Protein AF-A0A0Q5D9T6-F1 (afdb_monomer_lite)

Structure (mmCIF, N/CA/C/O backbone):
data_AF-A0A0Q5D9T6-F1
#
_entry.id   AF-A0A0Q5D9T6-F1
#
loop_
_atom_site.group_PDB
_atom_site.id
_atom_site.type_symbol
_atom_site.label_atom_id
_atom_site.label_alt_id
_atom_site.label_comp_id
_atom_site.label_asym_id
_atom_site.label_entity_id
_atom_site.label_seq_id
_atom_site.pdbx_PDB_ins_code
_atom_site.Cartn_x
_atom_site.Cartn_y
_atom_site.Cartn_z
_atom_site.occupancy
_atom_site.B_iso_or_equiv
_atom_site.auth_seq_id
_atom_site.auth_comp_id
_atom_site.auth_asym_id
_atom_site.auth_atom_id
_atom_site.pdbx_PDB_model_num
ATOM 1 N N . MET A 1 1 ? -7.430 -17.955 17.091 1.00 47.12 1 MET A N 1
ATOM 2 C CA . MET A 1 1 ? -7.744 -16.805 16.216 1.00 47.12 1 MET A CA 1
ATOM 3 C C . MET A 1 1 ? -6.802 -16.901 15.039 1.00 47.12 1 MET A C 1
ATOM 5 O O . MET A 1 1 ? -5.633 -17.150 15.294 1.00 47.12 1 MET A O 1
ATOM 9 N N . SER A 1 2 ? -7.291 -16.780 13.805 1.00 53.59 2 SER A N 1
ATOM 10 C CA . SER A 1 2 ? -6.383 -16.618 12.665 1.00 53.59 2 SER A CA 1
ATOM 11 C C . SER A 1 2 ? -5.650 -15.292 12.848 1.00 53.59 2 SER A C 1
ATOM 13 O O . SER A 1 2 ? -6.295 -14.284 13.158 1.00 53.59 2 SER A O 1
ATOM 15 N N . GLU A 1 3 ? -4.321 -15.309 12.780 1.00 65.19 3 GLU A N 1
ATOM 16 C CA . GLU A 1 3 ? -3.524 -14.082 12.763 1.00 65.19 3 GLU A CA 1
ATOM 17 C C . GLU A 1 3 ? -3.985 -13.256 11.558 1.00 65.19 3 GLU A C 1
ATOM 19 O O . GLU A 1 3 ? -4.459 -13.820 10.582 1.00 65.19 3 GLU A O 1
ATOM 24 N N . ARG A 1 4 ? -3.959 -11.924 11.625 1.00 83.75 4 ARG A N 1
ATOM 25 C CA . ARG A 1 4 ? -4.457 -11.051 10.547 1.00 83.75 4 ARG A CA 1
ATOM 26 C C . ARG A 1 4 ? -3.560 -11.184 9.313 1.00 83.75 4 ARG A C 1
ATOM 28 O O . ARG A 1 4 ? -2.675 -10.358 9.086 1.00 83.75 4 ARG A O 1
ATOM 35 N N . MET A 1 5 ? -3.761 -12.257 8.559 1.00 92.38 5 MET A N 1
ATOM 36 C CA . MET A 1 5 ? -2.884 -12.662 7.480 1.00 92.38 5 MET A CA 1
ATOM 37 C C . MET A 1 5 ? -3.349 -12.038 6.178 1.00 92.38 5 MET A C 1
ATOM 39 O O . MET A 1 5 ? -4.526 -12.087 5.813 1.00 92.38 5 MET A O 1
ATOM 43 N N . LEU A 1 6 ? -2.391 -11.452 5.479 1.00 92.12 6 LEU A N 1
ATOM 44 C CA . LEU A 1 6 ? -2.559 -10.891 4.154 1.00 92.12 6 LEU A CA 1
ATOM 45 C C . LEU A 1 6 ? -1.279 -11.191 3.384 1.00 92.12 6 LEU A C 1
ATOM 47 O O . LEU A 1 6 ? -0.194 -11.250 3.966 1.00 92.12 6 LEU A O 1
ATOM 51 N N . HIS A 1 7 ? -1.385 -11.379 2.081 1.00 91.94 7 HIS A N 1
ATOM 52 C CA . HIS A 1 7 ? -0.245 -11.571 1.208 1.00 91.94 7 HIS A CA 1
ATOM 53 C C . HIS A 1 7 ? -0.504 -10.910 -0.141 1.00 91.94 7 HIS A C 1
ATOM 55 O O . HIS A 1 7 ? -1.630 -10.914 -0.647 1.00 91.94 7 HIS A O 1
ATOM 61 N N . PHE A 1 8 ? 0.560 -10.354 -0.716 1.00 89.50 8 PHE A N 1
ATOM 62 C CA . PHE A 1 8 ? 0.544 -9.701 -2.015 1.00 89.50 8 PHE A CA 1
ATOM 63 C C . PHE A 1 8 ? 1.443 -10.475 -2.958 1.00 89.50 8 PHE A C 1
ATOM 65 O O . PHE A 1 8 ? 2.650 -10.569 -2.747 1.00 89.50 8 PHE A O 1
ATOM 72 N N . MET A 1 9 ? 0.849 -10.973 -4.030 1.00 89.62 9 MET A N 1
ATOM 73 C CA . MET A 1 9 ? 1.582 -11.471 -5.175 1.00 89.62 9 MET A CA 1
ATOM 74 C C . MET A 1 9 ? 1.562 -10.376 -6.235 1.00 89.62 9 MET A C 1
ATOM 76 O O . MET A 1 9 ? 0.511 -10.064 -6.794 1.00 89.62 9 MET A O 1
ATOM 80 N N . GLY A 1 10 ? 2.710 -9.744 -6.469 1.00 84.81 10 GLY A N 1
ATOM 81 C CA . GLY A 1 10 ? 2.867 -8.851 -7.612 1.00 84.81 10 GLY A CA 1
ATOM 82 C C . GLY A 1 10 ? 2.974 -9.663 -8.906 1.00 84.81 10 GLY A C 1
ATOM 83 O O . GLY A 1 10 ? 3.547 -10.755 -8.868 1.00 84.81 10 GLY A O 1
ATOM 84 N N . PRO A 1 11 ? 2.491 -9.141 -10.047 1.00 81.81 11 PRO A N 1
ATOM 85 C CA . PRO A 1 11 ? 2.676 -9.808 -11.327 1.00 81.81 11 PRO A CA 1
ATOM 86 C C . PRO A 1 11 ? 4.167 -9.983 -11.627 1.00 81.81 11 PRO A C 1
ATOM 88 O O . PRO A 1 11 ? 5.028 -9.202 -11.189 1.00 81.81 11 PRO A O 1
ATOM 91 N N . SER A 1 12 ? 4.481 -11.014 -12.403 1.00 83.50 12 SER A N 1
ATOM 92 C CA . SER A 1 12 ? 5.838 -11.316 -12.843 1.00 83.50 12 SER A CA 1
ATOM 93 C C . SER A 1 12 ? 5.930 -11.310 -14.370 1.00 83.50 12 SER A C 1
ATOM 95 O O . SER A 1 12 ? 4.927 -11.360 -15.069 1.00 83.50 12 SER A O 1
ATOM 97 N N . ARG A 1 13 ? 7.146 -11.292 -14.932 1.00 76.62 13 ARG A N 1
ATOM 98 C CA . ARG A 1 13 ? 7.318 -11.393 -16.397 1.00 76.62 13 ARG A CA 1
ATOM 99 C C . ARG A 1 13 ? 6.802 -12.712 -16.989 1.00 76.62 13 ARG A C 1
ATOM 101 O O . ARG A 1 13 ? 6.661 -12.809 -18.201 1.00 76.62 13 ARG A O 1
ATOM 108 N N . TRP A 1 14 ? 6.592 -13.718 -16.146 1.00 80.31 14 TRP A N 1
ATOM 109 C CA . TRP A 1 14 ? 6.182 -15.067 -16.532 1.00 80.31 14 TRP A CA 1
ATOM 110 C C . TRP A 1 14 ? 4.811 -15.439 -15.963 1.00 80.31 14 TRP A C 1
ATOM 112 O O . TRP A 1 14 ? 4.374 -16.571 -16.136 1.00 80.31 14 TRP A O 1
ATOM 122 N N . ASP A 1 15 ? 4.167 -14.504 -15.261 1.00 81.00 15 ASP A N 1
ATOM 123 C CA . ASP A 1 15 ? 2.868 -14.690 -14.629 1.00 81.00 15 ASP A CA 1
ATOM 124 C C . ASP A 1 15 ? 2.115 -13.359 -14.637 1.00 81.00 15 ASP A C 1
ATOM 126 O O . ASP A 1 15 ? 2.516 -12.393 -13.983 1.00 81.00 15 ASP A O 1
ATOM 130 N N . GLU A 1 16 ? 1.032 -13.314 -15.405 1.00 82.56 16 GLU A N 1
ATOM 131 C CA . GLU A 1 16 ? 0.189 -12.130 -15.573 1.00 82.56 16 GLU A CA 1
ATOM 132 C C . GLU A 1 16 ? -0.725 -11.886 -14.361 1.00 82.56 16 GLU A C 1
ATOM 134 O O . GLU A 1 16 ? -1.423 -10.872 -14.300 1.00 82.56 16 GLU A O 1
ATOM 139 N N . VAL A 1 17 ? -0.729 -12.793 -13.379 1.00 87.12 17 VAL A N 1
ATOM 140 C CA . VAL A 1 17 ? -1.580 -12.690 -12.198 1.00 87.12 17 VAL A CA 1
ATOM 141 C C . VAL A 1 17 ? -0.908 -11.843 -11.119 1.00 87.12 17 VAL A C 1
ATOM 143 O O . VAL A 1 17 ? 0.186 -12.132 -10.642 1.00 87.12 17 VAL A O 1
ATOM 146 N N . GLY A 1 18 ? -1.618 -10.806 -10.676 1.00 88.56 18 GLY A N 1
ATOM 147 C CA . GLY A 1 18 ? -1.415 -10.188 -9.370 1.00 88.56 18 GLY A CA 1
ATOM 148 C C . GLY A 1 18 ? -2.535 -10.613 -8.422 1.00 88.56 18 GLY A C 1
ATOM 149 O O . GLY A 1 18 ? -3.690 -10.698 -8.837 1.00 88.56 18 GLY A O 1
ATOM 150 N N . ALA A 1 19 ? -2.222 -10.876 -7.155 1.00 91.88 19 ALA A N 1
ATOM 151 C CA . ALA A 1 19 ? -3.213 -11.306 -6.172 1.00 91.88 19 ALA A CA 1
ATOM 152 C C . ALA A 1 19 ? -3.032 -10.622 -4.815 1.00 91.88 19 ALA A C 1
ATOM 154 O O . ALA A 1 19 ? -1.916 -10.350 -4.372 1.00 91.88 19 ALA A O 1
ATOM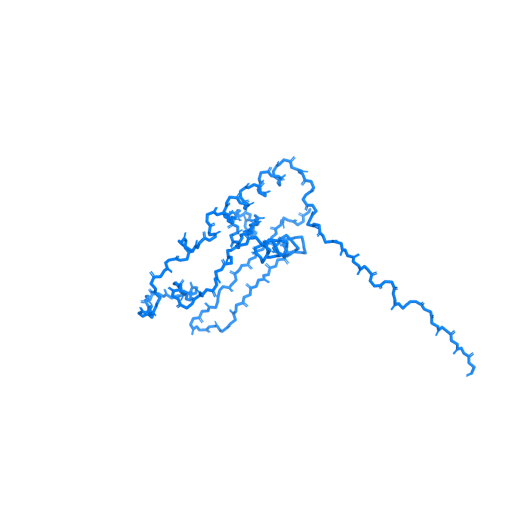 155 N N . ILE A 1 20 ? -4.161 -10.401 -4.143 1.00 94.69 20 ILE A N 1
ATOM 156 C CA . ILE A 1 20 ? -4.248 -10.011 -2.737 1.00 94.69 20 ILE A CA 1
ATOM 157 C C . ILE A 1 20 ? -5.059 -11.106 -2.051 1.00 94.69 20 ILE A C 1
ATOM 159 O O . ILE A 1 20 ? -6.242 -11.276 -2.348 1.00 94.69 20 ILE A O 1
ATOM 163 N N . VAL A 1 21 ? -4.422 -11.870 -1.170 1.00 94.44 21 VAL A N 1
ATOM 164 C CA . VAL A 1 21 ? -5.041 -13.017 -0.493 1.00 94.44 21 VAL A CA 1
ATOM 165 C C . VAL A 1 21 ? -4.885 -12.829 1.000 1.00 94.44 21 VAL A C 1
ATOM 167 O O . VAL A 1 21 ? -3.782 -12.589 1.477 1.00 94.44 21 VAL A O 1
ATOM 170 N N . GLY A 1 22 ? -5.976 -12.927 1.747 1.00 93.44 22 GLY A N 1
ATOM 171 C CA . GLY A 1 22 ? -5.924 -12.776 3.190 1.00 93.44 22 GLY A CA 1
ATOM 172 C C . GLY A 1 22 ? -7.222 -13.159 3.865 1.00 93.44 22 GLY A C 1
ATOM 173 O O . GLY A 1 22 ? -8.246 -13.399 3.218 1.00 93.44 22 GLY A O 1
ATOM 174 N N . ASP A 1 23 ? -7.169 -13.182 5.186 1.00 91.81 23 ASP A N 1
ATOM 175 C CA . ASP A 1 23 ? -8.333 -13.459 6.007 1.00 91.81 23 ASP A CA 1
ATOM 176 C C . ASP A 1 23 ? -9.335 -12.312 5.940 1.00 91.81 23 ASP A C 1
ATOM 178 O O . ASP A 1 23 ? -8.995 -11.155 5.677 1.00 91.81 23 ASP A O 1
ATOM 182 N N . ARG A 1 24 ? -10.598 -12.614 6.265 1.00 90.81 24 ARG A N 1
ATOM 183 C CA . ARG A 1 24 ? -11.691 -11.632 6.228 1.00 90.81 24 ARG A CA 1
ATOM 184 C C . ARG A 1 24 ? -11.350 -10.340 6.973 1.00 90.81 24 ARG A C 1
ATOM 186 O O . ARG A 1 24 ? -11.674 -9.265 6.484 1.00 90.81 24 ARG A O 1
ATOM 193 N N . VAL A 1 25 ? -10.726 -10.445 8.147 1.00 90.06 25 VAL A N 1
ATOM 194 C CA . VAL A 1 25 ? -10.356 -9.279 8.965 1.00 90.06 25 VAL A CA 1
ATOM 195 C C . VAL A 1 25 ? -9.313 -8.423 8.245 1.00 90.06 25 VAL A C 1
ATOM 197 O O . VAL A 1 25 ? -9.557 -7.236 8.049 1.00 90.06 25 VAL A O 1
ATOM 200 N N . ALA A 1 26 ? -8.225 -9.024 7.758 1.00 91.69 26 ALA A N 1
ATOM 201 C CA . ALA A 1 26 ? -7.159 -8.295 7.075 1.00 91.69 26 ALA A CA 1
ATOM 202 C C . ALA A 1 26 ? -7.635 -7.653 5.757 1.00 91.69 26 ALA A C 1
ATOM 204 O O . ALA A 1 26 ? -7.274 -6.519 5.448 1.00 91.69 26 ALA A O 1
ATOM 205 N N . LEU A 1 27 ? -8.514 -8.326 5.002 1.00 94.00 27 LEU A N 1
ATOM 206 C CA . LEU A 1 27 ? -9.118 -7.753 3.793 1.00 94.00 27 LEU A CA 1
ATOM 207 C C . LEU A 1 27 ? -10.044 -6.564 4.099 1.00 94.00 27 LEU A C 1
ATOM 209 O O . LEU A 1 27 ? -10.071 -5.596 3.338 1.00 94.00 27 LEU A O 1
ATOM 213 N N . LEU A 1 28 ? -10.793 -6.603 5.206 1.00 93.56 28 LEU A N 1
ATOM 214 C CA . LEU A 1 28 ? -11.623 -5.472 5.642 1.00 93.56 28 LEU A CA 1
ATOM 215 C C . LEU A 1 28 ? -10.768 -4.285 6.113 1.00 93.56 28 LEU A C 1
ATOM 217 O O . LEU A 1 28 ? -11.100 -3.138 5.812 1.00 93.56 28 LEU A O 1
ATOM 221 N N . GLU A 1 29 ? -9.665 -4.550 6.810 1.00 93.19 29 GLU A N 1
ATOM 222 C CA . GLU A 1 29 ? -8.698 -3.532 7.236 1.00 93.19 29 GLU A CA 1
ATOM 223 C C . GLU A 1 29 ? -7.998 -2.890 6.021 1.00 93.19 29 GLU A C 1
ATOM 225 O O . GLU A 1 29 ? -7.908 -1.662 5.940 1.00 93.19 29 GLU A O 1
ATOM 230 N N . LEU A 1 30 ? -7.607 -3.689 5.018 1.00 95.56 30 LEU A N 1
ATOM 231 C CA . LEU A 1 30 ? -7.089 -3.186 3.743 1.00 95.56 30 LEU A CA 1
ATOM 232 C C . LEU A 1 30 ? -8.124 -2.325 3.010 1.00 95.56 30 LEU A C 1
ATOM 234 O O . LEU A 1 30 ? -7.790 -1.235 2.547 1.00 95.56 30 LEU A O 1
ATOM 238 N N . ARG A 1 31 ? -9.384 -2.773 2.925 1.00 96.19 31 ARG A N 1
ATOM 239 C CA . ARG A 1 31 ? -10.467 -1.983 2.321 1.00 96.19 31 ARG A CA 1
ATOM 240 C C . ARG A 1 31 ? -10.594 -0.619 2.997 1.00 96.19 31 ARG A C 1
ATOM 242 O O . ARG A 1 31 ? -10.637 0.394 2.309 1.00 96.19 31 ARG A O 1
ATOM 249 N N . ALA A 1 32 ? -10.595 -0.574 4.327 1.00 95.50 32 ALA A N 1
ATOM 250 C CA . ALA A 1 32 ? -10.677 0.685 5.060 1.00 95.50 32 ALA A CA 1
ATOM 251 C C . ALA A 1 32 ? -9.465 1.601 4.811 1.00 95.50 32 ALA A C 1
ATOM 253 O O . ALA A 1 32 ? -9.625 2.823 4.722 1.00 95.50 32 ALA A O 1
ATOM 254 N N . ALA A 1 33 ? -8.264 1.032 4.659 1.00 96.56 33 ALA A N 1
ATOM 255 C CA . ALA A 1 33 ? -7.073 1.785 4.274 1.00 96.56 33 ALA A CA 1
ATOM 256 C C . ALA A 1 33 ? -7.212 2.384 2.863 1.00 96.56 33 ALA A C 1
ATOM 258 O O . ALA A 1 33 ? -6.924 3.567 2.682 1.00 96.56 33 ALA A O 1
ATOM 259 N N . VAL A 1 34 ? -7.723 1.617 1.894 1.00 97.81 34 VAL A N 1
ATOM 260 C CA . VAL A 1 34 ? -8.026 2.101 0.534 1.00 97.81 34 VAL A CA 1
ATOM 261 C C . VAL A 1 34 ? -9.077 3.207 0.560 1.00 97.81 34 VAL A C 1
ATOM 263 O O . VAL A 1 34 ? -8.829 4.288 0.030 1.00 97.81 34 VAL A O 1
ATOM 266 N N . ASP A 1 35 ? -10.199 2.998 1.249 1.00 97.69 35 ASP A N 1
ATOM 267 C CA . ASP A 1 35 ? -11.262 4.001 1.378 1.00 97.69 35 ASP A CA 1
ATOM 268 C C . ASP A 1 35 ? -10.732 5.301 2.010 1.00 97.69 35 ASP A C 1
ATOM 270 O O . ASP A 1 35 ? -11.104 6.409 1.618 1.00 97.69 35 ASP A O 1
ATOM 274 N N . THR A 1 36 ? -9.823 5.189 2.981 1.00 97.12 36 THR A N 1
ATOM 275 C CA . THR A 1 36 ? -9.176 6.344 3.616 1.00 97.12 36 THR A CA 1
ATOM 276 C C . THR A 1 36 ? -8.216 7.057 2.665 1.00 97.12 36 THR A C 1
ATOM 278 O O . THR A 1 36 ? -8.219 8.290 2.621 1.00 97.12 36 THR A O 1
ATOM 281 N N . ALA A 1 37 ? -7.427 6.317 1.883 1.00 97.88 37 ALA A N 1
ATOM 282 C CA . ALA A 1 37 ? -6.535 6.890 0.879 1.00 97.88 37 ALA A CA 1
ATOM 283 C C . ALA A 1 37 ? -7.311 7.622 -0.222 1.00 97.88 37 ALA A C 1
ATOM 285 O O . ALA A 1 37 ? -6.939 8.730 -0.591 1.00 97.88 37 ALA A O 1
ATOM 286 N N . LEU A 1 38 ? -8.438 7.067 -0.675 1.00 97.69 38 LEU A N 1
ATOM 287 C CA . LEU A 1 38 ? -9.308 7.712 -1.660 1.00 97.69 38 LEU A CA 1
ATOM 288 C C . LEU A 1 38 ? -9.900 9.033 -1.148 1.00 97.69 38 LEU A C 1
ATOM 290 O O . LEU A 1 38 ? -10.029 9.981 -1.916 1.00 97.69 38 LEU A O 1
ATOM 294 N N . ARG A 1 39 ? -10.230 9.125 0.148 1.00 96.94 39 ARG A N 1
ATOM 295 C CA . ARG A 1 39 ? -10.764 10.363 0.746 1.00 96.94 39 ARG A CA 1
ATOM 296 C C . ARG A 1 39 ? -9.698 11.397 1.098 1.00 96.94 39 ARG A C 1
ATOM 298 O O . ARG A 1 39 ? -9.987 12.586 1.073 1.00 96.94 39 ARG A O 1
ATOM 305 N N . THR A 1 40 ? -8.513 10.957 1.521 1.00 96.88 40 THR A N 1
ATOM 306 C CA . THR A 1 40 ? -7.529 11.828 2.198 1.00 96.88 40 THR A CA 1
ATOM 307 C C . THR A 1 40 ? -6.149 11.848 1.549 1.00 96.88 40 THR A C 1
ATOM 309 O O . THR A 1 40 ? -5.257 12.521 2.048 1.00 96.88 40 THR A O 1
ATOM 312 N N . GLY A 1 41 ? -5.939 11.091 0.474 1.00 97.50 41 GLY A N 1
ATOM 313 C CA . GLY A 1 41 ? -4.640 10.900 -0.172 1.00 97.50 41 GLY A CA 1
ATOM 314 C C . GLY A 1 41 ? -3.839 9.721 0.389 1.00 97.50 41 GLY A C 1
ATOM 315 O O . GLY A 1 41 ? -3.129 9.052 -0.357 1.00 97.50 41 GLY 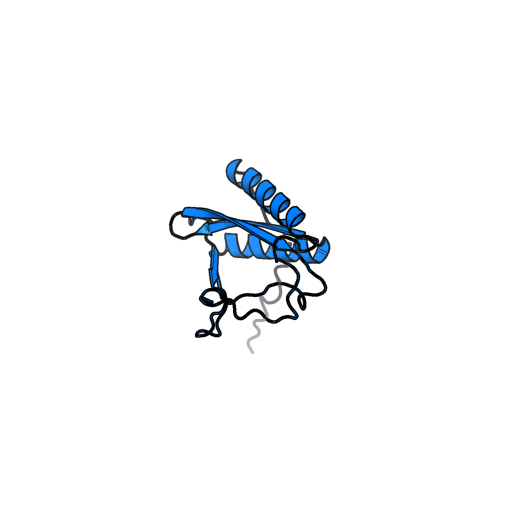A O 1
ATOM 316 N N . ALA A 1 42 ? -3.974 9.403 1.678 1.00 98.06 42 ALA A N 1
ATOM 317 C CA . ALA A 1 42 ? -3.165 8.377 2.335 1.00 98.06 42 ALA A CA 1
ATOM 318 C C . ALA A 1 42 ? -3.987 7.439 3.224 1.00 98.06 42 ALA A C 1
ATOM 320 O O . ALA A 1 42 ? -4.866 7.872 3.966 1.00 98.06 42 ALA A O 1
ATOM 321 N N . GLY A 1 43 ? -3.643 6.162 3.226 1.00 97.94 43 GLY A N 1
ATOM 322 C CA . GLY A 1 43 ? -4.161 5.133 4.115 1.00 97.94 43 GLY A CA 1
ATOM 323 C C . GLY A 1 43 ? -3.046 4.177 4.518 1.00 97.94 43 GLY A C 1
ATOM 324 O O . GLY A 1 43 ? -1.972 4.158 3.916 1.00 97.94 43 GLY A O 1
ATOM 325 N N . GLY A 1 44 ? -3.289 3.381 5.549 1.00 96.62 44 GLY A N 1
ATOM 326 C CA . GLY A 1 44 ? -2.329 2.379 5.976 1.00 96.62 44 GLY A CA 1
ATOM 327 C C . GLY A 1 44 ? -2.961 1.328 6.869 1.00 96.62 44 GLY A C 1
ATOM 328 O O . GLY A 1 44 ? -3.957 1.594 7.539 1.00 96.62 44 GLY A O 1
ATOM 329 N N . THR A 1 45 ? -2.388 0.132 6.848 1.00 95.19 45 THR A N 1
ATOM 330 C CA . THR A 1 45 ? -2.762 -0.980 7.726 1.00 95.19 45 THR A CA 1
ATOM 331 C C . THR A 1 45 ? -1.521 -1.805 8.081 1.00 95.19 45 THR A C 1
ATOM 333 O O . THR A 1 45 ? -0.413 -1.501 7.630 1.00 95.19 45 THR A O 1
ATOM 336 N N . TYR A 1 46 ? -1.682 -2.819 8.921 1.00 92.75 46 TYR A N 1
ATOM 337 C CA . TYR A 1 46 ? -0.605 -3.672 9.403 1.00 92.75 46 TYR A CA 1
ATOM 338 C C . TYR A 1 46 ? -1.052 -5.131 9.337 1.00 92.75 46 TYR A C 1
ATOM 340 O O . TYR A 1 46 ? -2.124 -5.471 9.837 1.00 92.75 46 TYR A O 1
ATOM 348 N N . SER A 1 47 ? -0.261 -5.989 8.699 1.00 92.56 47 SER A N 1
ATOM 349 C CA . SER A 1 47 ? -0.626 -7.391 8.460 1.00 92.56 47 SER A CA 1
ATOM 350 C C . SER A 1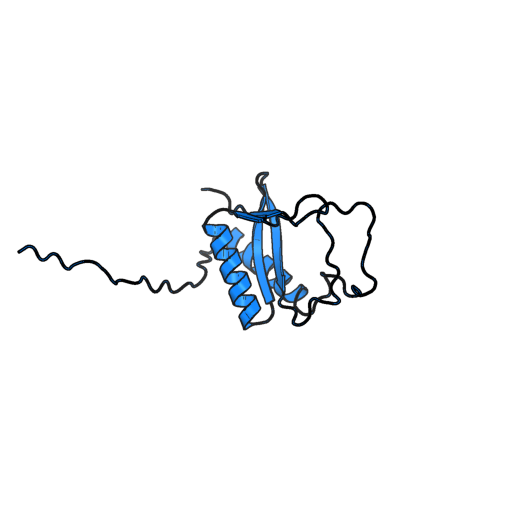 47 ? 0.561 -8.319 8.681 1.00 92.56 47 SER A C 1
ATOM 352 O O . SER A 1 47 ? 1.692 -7.865 8.853 1.00 92.56 47 SER A O 1
ATOM 354 N N . PHE A 1 48 ? 0.285 -9.619 8.690 1.00 91.31 48 PHE A N 1
ATOM 355 C CA . PHE A 1 48 ? 1.270 -10.668 8.937 1.00 91.31 48 PHE A CA 1
ATOM 356 C C . PHE A 1 48 ? 1.350 -11.613 7.740 1.00 91.31 48 PHE A C 1
ATOM 358 O O . PHE A 1 48 ? 0.349 -11.847 7.054 1.00 91.31 48 PHE A O 1
ATOM 365 N N . GLN A 1 49 ? 2.543 -12.140 7.475 1.00 89.00 49 GLN A N 1
ATOM 366 C CA . GLN A 1 49 ? 2.727 -13.280 6.583 1.00 89.00 49 GLN A CA 1
ATOM 367 C C . GLN A 1 49 ? 2.418 -14.592 7.315 1.00 89.00 49 GLN A C 1
ATOM 369 O O . GLN A 1 49 ? 2.211 -14.615 8.527 1.00 89.00 49 GLN A O 1
ATOM 374 N N . SER A 1 50 ? 2.358 -15.699 6.573 1.00 87.06 50 SER A N 1
ATOM 375 C CA . SER A 1 50 ? 2.022 -17.018 7.127 1.00 87.06 50 SER A CA 1
ATOM 376 C C . SER A 1 50 ? 3.054 -17.565 8.116 1.00 87.06 50 SER A C 1
ATOM 378 O O . SER A 1 50 ? 2.741 -18.475 8.876 1.00 87.06 50 SER A O 1
ATOM 380 N N . ASP A 1 51 ? 4.283 -17.054 8.082 1.00 87.06 51 ASP A N 1
ATOM 381 C CA . ASP A 1 51 ? 5.347 -17.356 9.045 1.00 87.06 51 ASP A CA 1
ATOM 382 C C . ASP A 1 51 ? 5.312 -16.442 10.285 1.00 87.06 51 ASP A C 1
ATOM 384 O O . ASP A 1 51 ? 6.154 -16.570 11.174 1.00 87.06 51 ASP A O 1
ATOM 388 N N . GLY A 1 52 ? 4.330 -15.538 10.358 1.00 86.38 52 GLY A N 1
ATOM 389 C CA . GLY A 1 52 ? 4.163 -14.575 11.437 1.00 86.38 52 GLY A CA 1
ATOM 390 C C . GLY A 1 52 ? 4.973 -13.289 11.259 1.00 86.38 52 GLY A C 1
ATOM 391 O O . GLY A 1 52 ? 4.893 -12.419 12.129 1.00 86.38 52 GLY A O 1
ATOM 392 N N . GLU A 1 53 ? 5.729 -13.111 10.166 1.00 87.38 53 GLU A N 1
ATOM 393 C CA . GLU A 1 53 ? 6.476 -11.869 9.953 1.00 87.38 53 GLU A CA 1
ATOM 394 C C . GLU A 1 53 ? 5.525 -10.683 9.701 1.00 87.38 53 GLU A C 1
ATOM 396 O O . GLU A 1 53 ? 4.712 -10.711 8.766 1.00 87.38 53 GLU A O 1
ATOM 401 N N . PRO A 1 54 ? 5.597 -9.615 10.521 1.00 90.50 54 PRO A N 1
ATOM 402 C CA . PRO A 1 54 ? 4.717 -8.470 10.380 1.00 90.50 54 PRO A CA 1
ATOM 403 C C . PRO A 1 54 ? 5.241 -7.469 9.352 1.00 90.50 54 PRO A C 1
ATOM 405 O O . PRO A 1 54 ? 6.445 -7.228 9.239 1.00 90.50 54 PRO A O 1
ATOM 408 N N . TYR A 1 55 ? 4.332 -6.773 8.675 1.00 92.00 55 TYR A N 1
ATOM 409 C CA . TYR A 1 55 ? 4.704 -5.696 7.768 1.00 92.00 55 TYR A CA 1
ATOM 410 C C . TYR A 1 55 ? 3.650 -4.587 7.698 1.00 92.00 55 TYR A C 1
ATOM 412 O O . TYR A 1 55 ? 2.438 -4.803 7.765 1.00 92.00 55 TYR A O 1
ATOM 420 N N . ALA A 1 56 ? 4.153 -3.358 7.563 1.00 95.06 56 ALA A N 1
ATOM 421 C CA . ALA A 1 56 ? 3.332 -2.179 7.340 1.00 95.06 56 ALA A CA 1
ATOM 422 C C . ALA A 1 56 ? 2.901 -2.112 5.875 1.00 95.06 56 ALA A C 1
ATOM 424 O O . ALA A 1 56 ? 3.724 -2.235 4.965 1.00 95.06 56 ALA A O 1
ATOM 425 N N . LEU A 1 57 ? 1.618 -1.846 5.662 1.00 95.31 57 LEU A N 1
ATOM 426 C CA . LEU A 1 57 ? 1.028 -1.669 4.347 1.00 95.31 57 LEU A CA 1
ATOM 427 C C . LEU A 1 57 ? 0.653 -0.216 4.139 1.00 95.31 57 LEU A C 1
ATOM 429 O O . LEU A 1 57 ? -0.226 0.320 4.809 1.00 95.31 57 LEU A O 1
ATOM 433 N N . VAL A 1 58 ? 1.342 0.408 3.191 1.00 97.19 58 VAL A N 1
ATOM 434 C CA . VAL A 1 58 ? 1.125 1.794 2.784 1.00 97.19 58 VAL A CA 1
ATOM 435 C C . VAL A 1 58 ? 0.158 1.810 1.610 1.00 97.19 58 VAL A C 1
ATOM 437 O O . VAL A 1 58 ? 0.418 1.174 0.591 1.00 97.19 58 VAL A O 1
ATOM 440 N N . VAL A 1 59 ? -0.924 2.576 1.730 1.00 97.31 59 VAL A N 1
ATOM 441 C CA . VAL A 1 59 ? -1.832 2.866 0.619 1.00 97.31 59 VAL A CA 1
ATOM 442 C C . VAL A 1 59 ? -1.733 4.355 0.314 1.00 97.31 59 VAL A C 1
ATOM 444 O O . VAL A 1 59 ? -2.260 5.188 1.044 1.00 97.31 59 VAL A O 1
ATOM 447 N N . ALA A 1 60 ? -1.018 4.702 -0.751 1.00 97.44 60 ALA A N 1
ATOM 448 C CA . ALA A 1 60 ? -0.824 6.082 -1.175 1.00 97.44 60 ALA A CA 1
ATOM 449 C C . ALA A 1 60 ? -1.576 6.319 -2.486 1.00 97.44 60 ALA A C 1
ATOM 451 O O . ALA A 1 60 ? -1.315 5.641 -3.478 1.00 97.44 60 ALA A O 1
ATOM 452 N N . LEU A 1 61 ? -2.504 7.275 -2.487 1.00 97.00 61 LEU A N 1
ATOM 453 C CA . LEU A 1 61 ? -3.140 7.748 -3.709 1.00 97.00 61 LEU A CA 1
ATOM 454 C C . LEU A 1 61 ? -2.149 8.646 -4.449 1.00 97.00 61 LEU A C 1
ATOM 456 O O . LEU A 1 61 ? -1.729 9.673 -3.916 1.00 97.00 61 LEU A O 1
ATOM 460 N N . GLU A 1 62 ? -1.804 8.272 -5.673 1.00 94.81 62 GLU A N 1
ATOM 461 C CA . GLU A 1 62 ? -1.026 9.093 -6.595 1.00 94.81 62 GLU A CA 1
ATOM 462 C C . GLU A 1 62 ? -1.890 9.357 -7.830 1.00 94.81 62 GLU A C 1
ATOM 464 O O . GLU A 1 62 ? -2.515 8.434 -8.356 1.00 94.81 62 GLU A O 1
ATOM 469 N N . GLN A 1 63 ? -1.988 10.622 -8.247 1.00 93.69 63 GLN A N 1
ATOM 470 C CA . GLN A 1 63 ? -2.897 11.012 -9.336 1.00 93.69 63 GLN A CA 1
ATOM 471 C C . GLN A 1 63 ? -2.380 10.536 -10.692 1.00 93.69 63 GLN A C 1
ATOM 473 O O . GLN A 1 63 ? -3.167 10.186 -11.569 1.00 93.69 63 GLN A O 1
ATOM 478 N N . ASP A 1 64 ? -1.055 10.497 -10.842 1.00 94.00 64 ASP A N 1
ATOM 479 C CA . ASP A 1 64 ? -0.396 9.983 -12.030 1.00 94.00 64 ASP A CA 1
ATOM 480 C C . ASP A 1 64 ? 0.651 8.928 -11.659 1.00 94.00 64 ASP A C 1
ATOM 482 O O . ASP A 1 64 ? 1.724 9.223 -11.135 1.00 94.00 64 ASP A O 1
ATOM 486 N N . MET A 1 65 ? 0.335 7.672 -11.968 1.00 94.12 65 MET A N 1
ATOM 487 C CA . MET A 1 65 ? 1.249 6.543 -11.793 1.00 94.12 65 MET A CA 1
ATOM 488 C C . MET A 1 65 ? 2.206 6.363 -12.981 1.00 94.12 65 MET A C 1
ATOM 490 O O . MET A 1 65 ? 3.120 5.544 -12.896 1.00 94.12 65 MET A O 1
ATOM 494 N N . HIS A 1 66 ? 2.036 7.102 -14.085 1.00 92.81 66 HIS A N 1
ATOM 495 C CA . HIS A 1 66 ? 2.866 6.972 -15.282 1.00 92.81 66 HIS A CA 1
ATOM 496 C C . HIS A 1 66 ? 4.379 7.115 -15.023 1.00 92.81 66 HIS A C 1
ATOM 498 O O . HIS A 1 66 ? 5.131 6.311 -15.585 1.00 92.81 66 HIS A O 1
ATOM 504 N N . PRO A 1 67 ? 4.859 8.069 -14.195 1.00 94.00 67 PRO A N 1
ATOM 505 C CA . PRO A 1 67 ? 6.282 8.205 -13.913 1.00 94.00 67 PRO A CA 1
ATOM 506 C C . PRO A 1 67 ? 6.766 7.311 -12.764 1.00 94.00 67 PRO A C 1
ATOM 508 O O . PRO A 1 67 ? 7.957 7.328 -12.452 1.00 94.00 67 PRO A O 1
ATOM 511 N N . VAL A 1 68 ? 5.893 6.553 -12.097 1.00 93.50 68 VAL A N 1
ATOM 512 C CA . VAL A 1 68 ? 6.266 5.779 -10.907 1.00 93.50 68 VAL A CA 1
ATOM 513 C C . VAL A 1 68 ? 6.995 4.499 -11.308 1.00 93.50 68 VAL A C 1
ATOM 515 O O . VAL A 1 68 ? 6.577 3.787 -12.214 1.00 93.50 68 VAL A O 1
ATOM 518 N N . HIS A 1 69 ? 8.088 4.188 -10.609 1.00 89.50 69 HIS A N 1
ATOM 519 C CA . HIS A 1 69 ? 8.830 2.941 -10.782 1.00 89.50 69 HIS A CA 1
ATOM 520 C C . HIS A 1 69 ? 7.941 1.730 -10.446 1.00 89.50 69 HIS A C 1
ATOM 522 O O . HIS A 1 69 ? 7.752 1.416 -9.267 1.00 89.50 69 HIS A O 1
ATOM 528 N N . THR A 1 70 ? 7.453 1.024 -11.466 1.00 84.75 70 THR A N 1
ATOM 529 C CA . THR A 1 70 ? 6.681 -0.220 -11.340 1.00 84.75 70 THR A CA 1
ATOM 530 C C . THR A 1 70 ? 7.521 -1.370 -11.879 1.00 84.75 70 THR A C 1
ATOM 532 O O . THR A 1 70 ? 7.731 -1.481 -13.081 1.00 84.75 70 THR A O 1
ATOM 535 N N . ALA A 1 71 ? 8.049 -2.212 -10.992 1.00 74.19 71 ALA A N 1
ATOM 536 C CA . ALA A 1 71 ? 8.833 -3.383 -11.382 1.00 74.19 71 ALA A CA 1
ATOM 537 C C . ALA A 1 71 ? 8.017 -4.662 -11.181 1.00 74.19 71 ALA A C 1
ATOM 539 O O . ALA A 1 71 ? 7.233 -4.757 -10.234 1.00 74.19 71 ALA A O 1
ATOM 540 N N . TYR A 1 72 ? 8.249 -5.661 -12.033 1.00 72.62 72 TYR A N 1
ATOM 541 C CA . TYR A 1 72 ? 7.707 -7.001 -11.812 1.00 72.62 72 TYR A CA 1
ATOM 542 C C . TYR A 1 72 ? 8.365 -7.643 -10.584 1.00 72.62 72 TYR A C 1
ATOM 544 O O . TYR A 1 72 ? 9.567 -7.474 -10.362 1.00 72.62 72 TYR A O 1
ATOM 552 N N . ALA A 1 73 ? 7.612 -8.444 -9.824 1.00 69.19 73 ALA A N 1
ATOM 553 C CA . ALA A 1 73 ? 8.080 -9.019 -8.556 1.00 69.19 73 ALA A CA 1
ATOM 554 C C . ALA A 1 73 ? 9.369 -9.865 -8.689 1.00 69.19 73 ALA A C 1
ATOM 556 O O . ALA A 1 73 ? 10.171 -9.926 -7.761 1.00 69.19 73 ALA A O 1
ATOM 557 N N . ALA A 1 74 ? 9.603 -10.475 -9.859 1.00 67.19 74 ALA A N 1
ATOM 558 C CA . ALA A 1 74 ? 10.754 -11.343 -10.144 1.00 67.19 74 ALA A CA 1
ATOM 559 C C . ALA A 1 74 ? 11.727 -10.774 -11.201 1.00 67.19 74 ALA A C 1
ATOM 561 O O . ALA A 1 74 ? 12.478 -11.518 -11.840 1.00 67.19 74 ALA A O 1
ATOM 562 N N . GLU A 1 75 ? 11.712 -9.462 -11.440 1.00 69.44 75 GLU A N 1
ATOM 563 C CA . GLU A 1 75 ? 12.572 -8.833 -12.443 1.00 69.44 75 GLU A CA 1
ATOM 564 C C . GLU A 1 75 ? 14.055 -8.823 -12.019 1.00 69.44 75 GLU A C 1
ATOM 566 O O . GLU A 1 75 ? 14.487 -7.991 -11.223 1.00 69.44 75 GLU A O 1
ATOM 571 N N . LYS A 1 76 ? 14.854 -9.758 -12.563 1.00 62.41 76 LYS A N 1
ATOM 572 C CA . LYS A 1 76 ? 16.297 -9.889 -12.265 1.00 62.41 76 LYS A CA 1
ATOM 573 C C . LYS A 1 76 ? 17.167 -8.813 -12.949 1.00 62.41 76 LYS A C 1
ATOM 575 O O . LYS A 1 76 ? 17.928 -8.154 -12.243 1.00 62.41 76 LYS A O 1
ATOM 580 N N . PRO A 1 77 ? 17.087 -8.576 -14.277 1.00 63.97 77 PRO A N 1
ATOM 581 C CA . PRO A 1 77 ? 17.637 -7.367 -14.883 1.00 63.97 77 PRO A CA 1
ATOM 582 C C . PRO A 1 77 ? 16.573 -6.268 -14.846 1.00 63.97 77 PRO A C 1
ATOM 584 O O . PRO A 1 77 ? 15.491 -6.460 -15.392 1.00 63.97 77 PRO A O 1
ATOM 587 N N . ARG A 1 78 ? 16.874 -5.118 -14.227 1.00 58.97 78 ARG A N 1
ATOM 588 C CA . ARG A 1 78 ? 15.978 -3.947 -14.181 1.00 58.97 78 ARG A CA 1
ATOM 589 C C . ARG A 1 78 ? 15.803 -3.365 -15.588 1.00 58.97 78 ARG A C 1
ATOM 591 O O . ARG A 1 78 ? 16.456 -2.388 -15.940 1.00 58.97 78 ARG A O 1
ATOM 598 N N . GLY A 1 79 ? 14.947 -3.969 -16.403 1.00 66.19 79 GLY A N 1
ATOM 599 C CA . GLY A 1 79 ? 14.512 -3.421 -17.680 1.00 66.19 79 GLY A CA 1
ATOM 600 C C . GLY A 1 79 ? 13.471 -2.348 -17.415 1.00 66.19 79 GLY A C 1
ATOM 601 O O . GLY A 1 79 ? 12.300 -2.533 -17.718 1.00 66.19 79 GLY A O 1
ATOM 602 N N . ARG A 1 80 ? 13.894 -1.249 -16.788 1.00 72.69 80 ARG A N 1
ATOM 603 C CA . ARG A 1 80 ? 13.000 -0.153 -16.432 1.00 72.69 80 ARG A CA 1
ATOM 604 C C . ARG A 1 80 ? 12.757 0.728 -17.649 1.00 72.69 80 ARG A C 1
ATOM 606 O O . ARG A 1 80 ? 13.700 1.100 -18.346 1.00 72.69 80 ARG A O 1
ATOM 613 N N . SER A 1 81 ? 11.501 1.098 -17.873 1.00 81.38 81 SER A N 1
ATOM 614 C CA . SER A 1 81 ? 11.176 2.110 -18.872 1.00 81.38 81 SER A CA 1
ATOM 615 C C . SER A 1 81 ? 11.779 3.462 -18.482 1.00 81.38 81 SER A C 1
ATOM 617 O O . SER A 1 81 ? 11.683 3.873 -17.329 1.00 81.38 81 SER A O 1
ATOM 619 N N . LEU A 1 82 ? 12.342 4.193 -19.448 1.00 86.31 82 LEU A N 1
ATOM 620 C CA . LEU A 1 82 ? 12.882 5.544 -19.225 1.00 86.31 82 LEU A CA 1
ATOM 621 C C . LEU A 1 82 ? 11.816 6.552 -18.762 1.00 86.31 82 LEU A C 1
ATOM 623 O O . LEU A 1 82 ? 12.164 7.609 -18.246 1.00 86.31 82 LEU A O 1
ATOM 627 N N . ARG A 1 83 ? 10.527 6.229 -18.941 1.00 88.00 83 ARG A N 1
ATOM 628 C CA . ARG A 1 83 ? 9.408 7.050 -18.460 1.00 88.00 83 ARG A CA 1
ATOM 629 C C . ARG A 1 83 ? 9.274 7.030 -16.937 1.00 88.00 83 ARG A C 1
ATOM 631 O O . ARG A 1 83 ? 8.726 7.966 -16.369 1.00 88.00 83 ARG A O 1
ATOM 638 N N . GLU A 1 84 ? 9.733 5.959 -16.291 1.00 90.88 84 GLU A N 1
ATOM 639 C CA . GLU A 1 84 ? 9.581 5.781 -14.856 1.00 90.88 84 GLU A CA 1
ATOM 640 C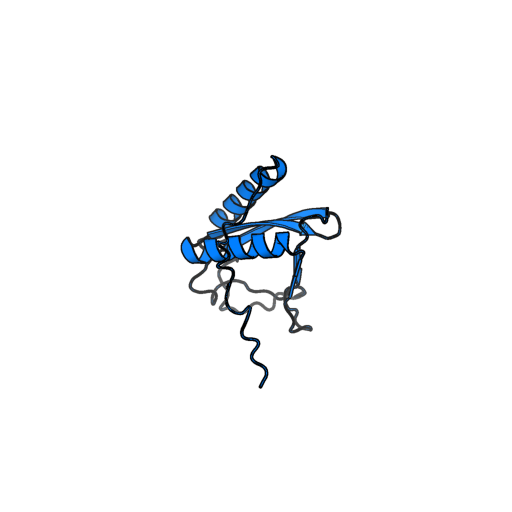 C . GLU A 1 84 ? 10.777 6.427 -14.157 1.00 90.88 84 GLU A C 1
ATOM 642 O O . GLU A 1 84 ? 11.897 5.913 -14.205 1.00 90.88 84 GLU A O 1
ATOM 647 N N . THR A 1 85 ? 10.531 7.573 -13.533 1.00 91.75 85 THR A N 1
ATOM 648 C CA . THR A 1 85 ? 11.544 8.447 -12.930 1.00 91.75 85 THR A CA 1
ATOM 649 C C . THR A 1 85 ? 11.319 8.684 -11.435 1.00 91.75 85 THR A C 1
ATOM 651 O O . THR A 1 85 ? 12.217 9.177 -10.751 1.00 91.75 85 THR A O 1
ATOM 654 N N . VAL A 1 86 ? 10.156 8.300 -10.899 1.00 92.44 86 VAL A N 1
ATOM 655 C CA . VAL A 1 86 ? 9.751 8.540 -9.509 1.00 92.44 86 VAL A CA 1
ATOM 656 C C . VAL A 1 86 ? 9.785 7.233 -8.709 1.00 92.44 86 VAL A C 1
ATOM 658 O O . VAL A 1 86 ? 9.014 6.310 -8.979 1.00 92.44 86 VAL A O 1
ATOM 661 N N . PRO A 1 87 ? 10.651 7.104 -7.688 1.00 91.12 87 PRO A N 1
ATOM 662 C CA . PRO A 1 87 ? 10.592 5.987 -6.751 1.00 91.12 87 PRO A CA 1
ATOM 663 C C . PRO A 1 87 ? 9.246 5.869 -6.032 1.00 91.12 87 PRO A C 1
ATOM 665 O O . PRO A 1 87 ? 8.710 6.840 -5.516 1.00 91.12 87 PRO A O 1
ATOM 668 N N . MET A 1 88 ? 8.742 4.642 -5.893 1.00 90.81 88 MET A N 1
ATOM 669 C CA . MET A 1 88 ? 7.475 4.383 -5.198 1.00 90.81 88 MET A CA 1
ATOM 670 C C . MET A 1 88 ? 7.471 4.880 -3.742 1.00 90.81 88 MET A C 1
ATOM 672 O O . MET A 1 88 ? 6.441 5.296 -3.235 1.00 90.81 88 MET A O 1
ATOM 676 N N . ARG A 1 89 ? 8.630 4.901 -3.067 1.00 92.62 89 ARG A N 1
ATOM 677 C CA . ARG A 1 89 ? 8.764 5.431 -1.695 1.00 92.62 89 ARG A CA 1
ATOM 678 C C . ARG A 1 89 ? 8.726 6.961 -1.603 1.00 92.62 89 ARG A C 1
ATOM 680 O O . ARG A 1 89 ? 8.721 7.488 -0.498 1.00 92.62 89 ARG A O 1
ATOM 687 N N . THR A 1 90 ? 8.750 7.665 -2.732 1.00 94.56 90 THR A N 1
ATOM 688 C CA . THR A 1 90 ? 8.771 9.135 -2.786 1.00 94.56 90 THR A CA 1
ATOM 689 C C . THR A 1 90 ? 7.498 9.722 -3.387 1.00 94.56 90 THR A C 1
ATOM 691 O O . THR A 1 90 ? 7.459 10.925 -3.622 1.00 94.56 90 THR A O 1
ATOM 694 N N . VAL A 1 91 ? 6.472 8.904 -3.656 1.00 95.50 91 VAL A N 1
ATOM 695 C CA . VAL A 1 91 ? 5.152 9.409 -4.068 1.00 95.50 91 VAL A CA 1
ATOM 696 C C . VAL A 1 91 ? 4.537 10.242 -2.944 1.00 95.50 91 VAL A C 1
ATOM 698 O O . VAL A 1 91 ? 4.825 10.009 -1.764 1.00 95.50 91 VAL A O 1
ATOM 701 N N . THR A 1 92 ? 3.686 11.202 -3.303 1.00 94.75 92 THR A N 1
ATOM 702 C CA . THR A 1 92 ? 3.265 12.311 -2.425 1.00 94.75 92 THR A CA 1
ATOM 703 C C . THR A 1 92 ? 2.758 11.837 -1.060 1.00 94.75 92 THR A C 1
ATOM 705 O O . THR A 1 92 ? 3.125 12.379 -0.021 1.00 94.75 92 THR A O 1
ATOM 708 N N . ASN A 1 93 ? 1.964 10.766 -1.057 1.00 95.00 93 ASN A N 1
ATOM 709 C CA . ASN A 1 93 ? 1.243 10.283 0.119 1.00 95.00 93 ASN A CA 1
ATOM 710 C C . ASN A 1 93 ? 1.905 9.084 0.824 1.00 95.00 93 ASN A C 1
ATOM 712 O O . ASN A 1 93 ? 1.320 8.500 1.739 1.00 95.00 93 ASN A O 1
ATOM 716 N N . PHE A 1 94 ? 3.125 8.699 0.427 1.00 97.12 94 PHE A N 1
ATOM 717 C CA . PHE A 1 94 ? 3.782 7.499 0.958 1.00 97.12 94 PHE A CA 1
ATOM 718 C C . PHE A 1 94 ? 4.050 7.593 2.464 1.00 97.12 94 PHE A C 1
ATOM 720 O O . PHE A 1 94 ? 3.672 6.706 3.229 1.00 97.12 94 PHE A O 1
ATOM 727 N N . ASN A 1 95 ? 4.692 8.680 2.901 1.00 97.25 95 ASN A N 1
ATOM 728 C CA . ASN A 1 95 ? 5.076 8.851 4.305 1.00 97.25 95 ASN A CA 1
ATOM 729 C C . ASN A 1 95 ? 3.856 8.960 5.223 1.00 97.25 95 ASN A C 1
ATOM 731 O O . ASN A 1 95 ? 3.877 8.450 6.344 1.00 97.25 95 ASN A O 1
ATOM 735 N N . ASP A 1 96 ? 2.780 9.575 4.737 1.00 97.19 96 ASP A N 1
ATOM 736 C CA . ASP A 1 96 ? 1.531 9.671 5.483 1.00 97.19 96 ASP A CA 1
ATOM 737 C C . ASP A 1 96 ? 0.840 8.318 5.616 1.00 97.19 96 ASP A C 1
ATOM 739 O O . ASP A 1 96 ? 0.386 7.968 6.706 1.00 97.19 96 ASP A O 1
ATOM 743 N N . GLY A 1 97 ? 0.824 7.518 4.549 1.00 97.56 97 GLY A N 1
ATOM 744 C CA . GLY A 1 97 ? 0.305 6.156 4.619 1.00 97.56 97 GLY A CA 1
ATOM 745 C C . GLY A 1 97 ? 1.148 5.269 5.538 1.00 97.56 97 GLY A C 1
ATOM 746 O O . GLY A 1 97 ? 0.601 4.489 6.316 1.00 97.56 97 GLY A O 1
ATOM 747 N N . TYR A 1 98 ? 2.474 5.447 5.535 1.00 97.94 98 TYR A N 1
ATOM 748 C CA . TYR A 1 98 ? 3.366 4.735 6.451 1.00 97.94 98 TYR A CA 1
ATOM 749 C C . TYR A 1 98 ? 3.097 5.088 7.913 1.00 97.94 98 TYR A C 1
ATOM 751 O O . TYR A 1 98 ? 2.990 4.190 8.745 1.00 97.94 98 TYR A O 1
ATOM 759 N N . ARG A 1 99 ? 2.894 6.369 8.232 1.00 97.62 99 ARG A N 1
ATOM 760 C CA . ARG A 1 99 ? 2.511 6.788 9.586 1.00 97.62 99 ARG A CA 1
ATOM 761 C C . ARG A 1 99 ? 1.193 6.153 10.025 1.00 97.62 99 ARG A C 1
ATOM 763 O O . ARG A 1 99 ? 1.148 5.570 11.102 1.00 97.62 99 ARG A O 1
ATOM 770 N N . LYS A 1 100 ? 0.167 6.174 9.166 1.00 97.00 100 LYS A N 1
ATOM 771 C CA . LYS A 1 100 ? -1.134 5.538 9.445 1.00 97.00 100 LYS A CA 1
ATOM 772 C C . LYS A 1 100 ? -1.007 4.029 9.678 1.00 97.00 100 LYS A C 1
ATOM 774 O O . LYS A 1 100 ? -1.670 3.488 10.555 1.00 97.00 100 LYS A O 1
ATOM 779 N N . ALA A 1 101 ? -0.130 3.349 8.939 1.00 96.56 101 ALA A N 1
ATOM 780 C CA . ALA A 1 101 ? 0.153 1.932 9.160 1.00 96.56 101 ALA A CA 1
ATOM 781 C C . ALA A 1 101 ? 0.796 1.667 10.537 1.00 96.56 101 ALA A C 1
ATOM 783 O O . ALA A 1 101 ? 0.457 0.686 11.198 1.00 96.56 101 ALA A O 1
ATOM 784 N N . LEU A 1 102 ? 1.697 2.545 10.994 1.00 96.56 102 LEU A N 1
ATOM 785 C CA . LEU A 1 102 ? 2.306 2.442 12.325 1.00 96.56 102 LEU A CA 1
ATOM 786 C C . LEU A 1 102 ? 1.323 2.790 13.452 1.00 96.56 102 LEU A C 1
ATOM 788 O O . LEU A 1 102 ? 1.317 2.121 14.479 1.00 96.56 102 LEU A O 1
ATOM 792 N N . GLU A 1 103 ? 0.453 3.778 13.253 1.00 94.44 103 GLU A N 1
ATOM 793 C CA . GLU A 1 103 ? -0.630 4.087 14.196 1.00 94.44 103 GLU A CA 1
ATOM 794 C C . GLU A 1 103 ? -1.588 2.895 14.335 1.00 94.44 103 GLU A C 1
ATOM 796 O O . GLU A 1 103 ? -1.910 2.479 15.448 1.00 94.44 103 GLU A O 1
ATOM 801 N N . PHE A 1 104 ? -1.978 2.283 13.210 1.00 92.44 104 PHE A N 1
ATOM 802 C CA . PHE A 1 104 ? -2.793 1.068 13.190 1.00 92.44 104 PHE A CA 1
ATOM 803 C C . PHE A 1 104 ? -2.131 -0.071 13.976 1.00 92.44 104 PHE A C 1
ATOM 805 O O . PHE A 1 104 ? -2.773 -0.711 14.808 1.00 92.44 104 PHE A O 1
ATOM 812 N N . ARG A 1 105 ? -0.830 -0.300 13.755 1.00 92.62 105 ARG A N 1
ATOM 813 C CA . ARG A 1 105 ? -0.029 -1.273 14.510 1.00 92.62 105 ARG A CA 1
ATOM 814 C C . ARG A 1 105 ? -0.099 -1.014 16.017 1.00 92.62 105 ARG A C 1
ATOM 816 O O . ARG A 1 105 ? -0.287 -1.950 16.791 1.00 92.62 105 ARG A O 1
ATOM 823 N N . ASP A 1 106 ? 0.054 0.236 16.441 1.00 92.62 106 ASP A N 1
ATOM 824 C CA . ASP A 1 106 ? 0.059 0.584 17.863 1.00 92.62 106 ASP A CA 1
ATOM 825 C C . ASP A 1 106 ? -1.317 0.362 18.508 1.00 92.62 106 ASP A C 1
ATOM 827 O O . ASP A 1 106 ? -1.399 -0.064 19.658 1.00 92.62 106 ASP A O 1
ATOM 831 N N . HIS A 1 107 ? -2.408 0.610 17.780 1.00 88.88 107 HIS A N 1
ATOM 832 C CA . HIS A 1 107 ? -3.760 0.239 18.217 1.00 88.88 107 HIS A CA 1
ATOM 833 C C . HIS A 1 107 ? -3.934 -1.280 18.320 1.00 88.88 107 HIS A C 1
ATOM 835 O O . HIS A 1 107 ? -4.443 -1.786 19.322 1.00 88.88 107 HIS A O 1
ATOM 841 N N . LEU A 1 108 ? -3.442 -2.019 17.324 1.00 85.88 108 LEU A N 1
ATOM 842 C CA . LEU A 1 108 ? -3.526 -3.474 17.286 1.00 85.88 108 LEU A CA 1
ATOM 843 C C . LEU A 1 108 ? -2.821 -4.115 18.490 1.00 85.88 108 LEU A C 1
ATOM 845 O O . LEU A 1 108 ? -3.400 -4.975 19.152 1.00 85.88 108 LEU A O 1
ATOM 849 N N . PHE A 1 109 ? -1.598 -3.678 18.807 1.00 86.12 109 PHE A N 1
ATOM 850 C CA . PHE A 1 109 ? -0.836 -4.216 19.941 1.00 86.12 109 PHE A CA 1
ATOM 851 C C . PHE A 1 109 ? -1.341 -3.751 21.309 1.00 86.12 109 PHE A C 1
ATOM 853 O O . PHE A 1 109 ? -1.075 -4.417 22.308 1.00 86.12 109 PHE A O 1
ATOM 860 N N . ARG A 1 110 ? -2.101 -2.652 21.369 1.00 88.19 110 ARG A N 1
ATOM 861 C CA . ARG A 1 110 ? -2.830 -2.247 22.581 1.00 88.19 110 ARG A CA 1
ATOM 862 C C . ARG A 1 110 ? -4.104 -3.060 22.818 1.00 88.19 110 ARG A C 1
ATOM 864 O O . ARG A 1 110 ? -4.652 -3.005 23.914 1.00 88.19 110 ARG A O 1
ATOM 871 N N . GLY A 1 111 ? -4.541 -3.846 21.831 1.00 78.19 111 GLY A N 1
ATOM 872 C CA . GLY A 1 111 ? -5.783 -4.612 21.899 1.00 78.19 111 GLY A CA 1
ATOM 873 C C . GLY A 1 111 ? -7.028 -3.767 21.631 1.00 78.19 111 GLY A C 1
ATOM 874 O O . GLY A 1 111 ? -8.134 -4.199 21.957 1.00 78.19 111 GLY A O 1
ATOM 875 N N . ASP A 1 112 ? -6.865 -2.582 21.036 1.00 76.50 112 ASP A N 1
ATOM 876 C CA . ASP A 1 112 ? -7.993 -1.740 20.658 1.00 76.50 112 ASP A CA 1
ATOM 877 C C . ASP A 1 112 ? -8.829 -2.460 19.590 1.00 76.50 112 ASP A C 1
ATOM 879 O O . ASP A 1 112 ? -8.302 -3.049 18.639 1.00 76.50 112 ASP A O 1
ATOM 883 N N . VAL A 1 113 ? -10.158 -2.409 19.719 1.00 64.00 113 VAL A N 1
ATOM 884 C CA . VAL A 1 113 ? -11.043 -2.914 18.668 1.00 64.00 113 VAL A CA 1
ATOM 885 C C . VAL A 1 113 ? -11.005 -1.924 17.508 1.00 64.00 113 VAL A C 1
ATOM 887 O O . VAL A 1 113 ? -11.754 -0.948 17.476 1.00 64.00 113 VAL A O 1
ATOM 890 N N . ILE A 1 114 ? -10.142 -2.185 16.530 1.00 63.75 114 ILE A N 1
ATOM 891 C CA . ILE A 1 114 ? -10.129 -1.441 15.273 1.00 63.75 114 ILE A CA 1
ATOM 892 C C . ILE A 1 114 ? -11.267 -1.984 14.409 1.00 63.75 114 ILE A C 1
ATOM 894 O O . ILE A 1 114 ? -11.071 -2.848 13.559 1.00 63.75 114 ILE A O 1
ATOM 898 N N . VAL A 1 115 ? -12.498 -1.540 14.670 1.00 56.06 115 VAL A N 1
ATOM 899 C CA . VAL A 1 115 ? -13.602 -1.789 13.740 1.00 56.06 115 VAL A CA 1
ATOM 900 C C . VAL A 1 115 ? -13.387 -0.838 12.564 1.00 56.06 115 VAL A C 1
ATOM 902 O O . VAL A 1 115 ? -13.494 0.375 12.764 1.00 56.06 115 VAL A O 1
ATOM 905 N N . PRO A 1 116 ? -13.092 -1.313 11.339 1.00 53.00 116 PRO A N 1
ATOM 906 C CA . PRO A 1 116 ? -13.229 -0.441 10.189 1.00 53.00 116 PRO A CA 1
ATOM 907 C C . PRO A 1 116 ? -14.697 -0.028 10.154 1.00 53.00 116 PRO A C 1
ATOM 909 O O . PRO A 1 116 ? -15.571 -0.892 10.091 1.00 53.00 116 PRO A O 1
ATOM 912 N N . ALA A 1 117 ? -14.970 1.272 10.287 1.00 45.62 117 ALA A N 1
ATOM 913 C CA . ALA A 1 117 ? -16.312 1.834 10.238 1.00 45.62 117 ALA A CA 1
ATOM 914 C C . ALA A 1 117 ? -16.924 1.570 8.854 1.00 45.62 117 ALA A C 1
ATOM 916 O O . ALA A 1 117 ? -16.901 2.406 7.959 1.00 45.62 117 ALA A O 1
ATOM 917 N N . LEU A 1 118 ? -17.430 0.359 8.665 1.00 42.47 118 LEU A N 1
ATOM 918 C CA . LEU A 1 118 ? -18.295 -0.025 7.578 1.00 42.47 118 LEU A CA 1
ATOM 919 C C . LEU A 1 118 ? -19.676 -0.084 8.202 1.00 42.47 118 LEU A C 1
ATOM 921 O O . LEU A 1 118 ? -20.061 -1.080 8.812 1.00 42.47 118 LEU A O 1
ATOM 925 N N . SER A 1 119 ? -20.403 1.020 8.065 1.00 35.94 119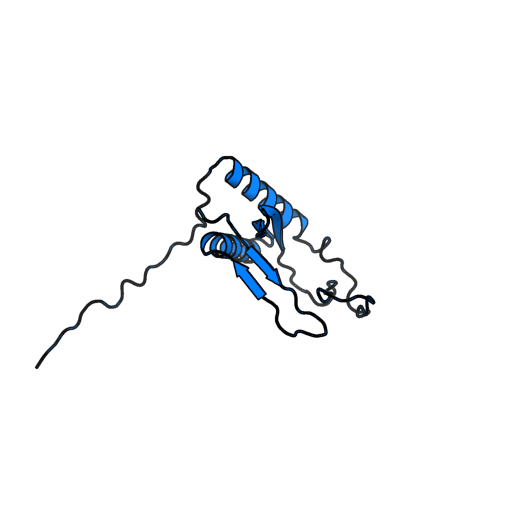 SER A N 1
ATOM 926 C CA . SER A 1 119 ? -21.857 1.003 8.079 1.00 35.94 119 SER A CA 1
ATOM 927 C C . SER A 1 119 ? -22.287 -0.010 7.022 1.00 35.94 119 SER A C 1
ATOM 929 O O . SER A 1 119 ? -22.335 0.288 5.831 1.00 35.94 119 SER A O 1
ATOM 931 N N . VAL A 1 120 ? -22.496 -1.254 7.441 1.00 39.69 120 VAL A N 1
ATOM 932 C CA . VAL A 1 120 ? -23.160 -2.247 6.614 1.00 39.69 120 VAL A CA 1
ATOM 933 C C . VAL A 1 120 ? -24.613 -1.798 6.587 1.00 39.69 120 VAL A C 1
ATOM 935 O O . VAL A 1 120 ? -25.366 -2.074 7.518 1.00 39.69 120 VAL A O 1
ATOM 938 N N . GLU A 1 121 ? -25.008 -1.080 5.536 1.00 36.34 121 GLU A N 1
ATOM 939 C CA . GLU A 1 121 ? -26.386 -1.165 5.064 1.00 36.34 121 GLU A CA 1
ATOM 940 C C . GLU A 1 121 ? -26.608 -2.632 4.696 1.00 36.34 121 GLU A C 1
ATOM 942 O O . GLU A 1 121 ? -26.318 -3.101 3.595 1.00 36.34 121 GLU A O 1
ATOM 947 N N . VAL A 1 122 ? -27.033 -3.404 5.693 1.00 38.00 122 VAL A N 1
ATOM 948 C CA . VAL A 1 122 ? -27.637 -4.703 5.472 1.00 38.00 122 VAL A CA 1
ATOM 949 C C . VAL A 1 122 ? -28.876 -4.385 4.658 1.00 38.00 122 VAL A C 1
ATOM 951 O O . VAL A 1 122 ? -29.811 -3.777 5.174 1.00 38.00 122 VAL A O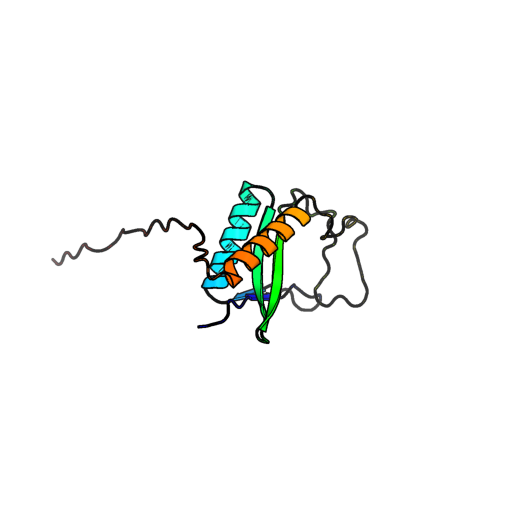 1
ATOM 954 N N . MET A 1 123 ? -28.874 -4.761 3.380 1.00 36.53 123 MET A N 1
ATOM 955 C CA . MET A 1 123 ? -30.095 -4.838 2.593 1.00 36.53 123 MET A CA 1
ATOM 956 C C . MET A 1 123 ? -31.019 -5.863 3.260 1.00 36.53 123 MET A C 1
ATOM 958 O O . MET A 1 123 ? -31.048 -7.040 2.909 1.00 36.53 123 MET A O 1
ATOM 962 N N . SER A 1 124 ? -31.779 -5.414 4.256 1.00 41.59 124 SER A N 1
ATOM 963 C CA . SER A 1 124 ? -33.019 -6.033 4.690 1.00 41.59 124 SER A CA 1
ATOM 964 C C . SER A 1 124 ? -34.027 -5.822 3.564 1.00 41.59 124 SER A C 1
ATOM 966 O O . SER A 1 124 ? -34.784 -4.856 3.555 1.00 41.59 124 SER A O 1
ATOM 968 N N . GLY A 1 125 ? -33.965 -6.681 2.554 1.00 46.25 125 GLY A N 1
ATOM 969 C CA . GLY A 1 125 ? -34.787 -6.549 1.362 1.00 46.25 125 GLY A CA 1
ATOM 970 C C . GLY A 1 125 ? -34.851 -7.845 0.578 1.00 46.25 125 GLY A C 1
ATOM 971 O O . GLY A 1 125 ? -34.459 -7.866 -0.579 1.00 46.25 125 GLY A O 1
ATOM 972 N N . ASN A 1 126 ? -35.253 -8.933 1.240 1.00 42.12 126 ASN A N 1
ATOM 973 C CA . ASN A 1 126 ? -36.258 -9.870 0.718 1.00 42.12 126 ASN A CA 1
ATOM 974 C C . ASN A 1 126 ? -36.370 -11.096 1.626 1.00 42.12 126 ASN A C 1
ATOM 976 O O . ASN A 1 126 ? -35.862 -12.177 1.338 1.00 42.12 126 ASN A O 1
ATOM 980 N N . ALA A 1 127 ? -37.109 -10.923 2.718 1.00 40.59 127 ALA A N 1
ATOM 981 C CA . ALA A 1 127 ? -37.937 -11.995 3.232 1.00 40.59 127 ALA A CA 1
ATOM 982 C C . ALA A 1 127 ? -39.392 -11.649 2.891 1.00 40.59 127 ALA A C 1
ATOM 984 O O . ALA A 1 127 ? -39.847 -10.551 3.191 1.00 40.59 127 ALA A O 1
ATOM 985 N N . GLN A 1 128 ? -40.083 -12.633 2.313 1.00 41.47 128 GLN A N 1
ATOM 986 C CA . GLN A 1 128 ? -41.538 -12.759 2.188 1.00 41.47 128 GLN A CA 1
ATOM 987 C C . GLN A 1 128 ? -42.234 -12.010 1.037 1.00 41.47 128 GLN A C 1
ATOM 989 O O . GLN A 1 128 ? -42.702 -10.888 1.164 1.00 41.47 128 GLN A O 1
ATOM 994 N N . SER A 1 129 ? -42.521 -12.759 -0.028 1.00 40.59 129 SER A N 1
ATOM 995 C CA . SER A 1 129 ? -43.928 -13.078 -0.298 1.00 40.59 129 SER A CA 1
ATOM 996 C C . SER A 1 129 ? -44.058 -14.532 -0.759 1.00 40.59 129 SER A C 1
ATOM 998 O O . SER A 1 129 ? -43.849 -14.901 -1.907 1.00 40.59 129 SER A O 1
ATOM 1000 N N . SER A 1 130 ? -44.389 -15.388 0.203 1.00 46.22 130 SER A N 1
ATOM 1001 C CA . SER A 1 130 ? -45.235 -16.548 -0.041 1.00 46.22 130 SER A CA 1
ATOM 1002 C C . SER A 1 130 ? -46.566 -16.054 -0.598 1.00 46.22 130 SER A C 1
ATOM 1004 O O . SER A 1 130 ? -47.216 -15.302 0.118 1.00 46.22 130 SER A O 1
ATOM 1006 N N . HIS A 1 131 ? -47.000 -16.488 -1.778 1.00 42.12 131 HIS A N 1
ATOM 1007 C CA . HIS A 1 131 ? -48.421 -16.650 -2.106 1.00 42.12 131 HIS A CA 1
ATOM 1008 C C . HIS A 1 131 ? -48.551 -17.930 -2.931 1.00 42.12 131 HIS A C 1
ATOM 1010 O O . HIS A 1 131 ? -48.115 -17.994 -4.077 1.00 42.12 131 HIS A O 1
ATOM 1016 N N . GLY A 1 132 ? -49.105 -18.964 -2.298 1.00 41.09 132 GLY A N 1
ATOM 1017 C CA . GLY A 1 132 ? -49.781 -20.018 -3.030 1.00 41.09 132 GLY A CA 1
ATOM 1018 C C . GLY A 1 132 ? -51.149 -19.506 -3.469 1.00 41.09 132 GLY A C 1
ATOM 1019 O O . GLY A 1 132 ? -51.844 -18.859 -2.684 1.00 41.09 132 GLY A O 1
ATOM 1020 N N . ALA A 1 133 ? -51.490 -19.806 -4.713 1.00 45.34 133 ALA A N 1
ATOM 1021 C CA . ALA A 1 133 ? -52.805 -20.219 -5.185 1.00 45.34 133 ALA A CA 1
ATOM 1022 C C . ALA A 1 133 ? -52.585 -20.927 -6.526 1.00 45.34 133 ALA A C 1
ATOM 1024 O O . ALA A 1 133 ? -51.855 -20.351 -7.365 1.00 45.34 133 ALA A O 1
#

Secondary structure (DSSP, 8-state):
----BEEEE--BTTB---EEEE-HHHHHHHHHHHHHHHHHSEEEEEEE-TT--EEEEEEE--S--TTB----TT-SS----TT--B-GGGSTTHHHHHHHHHHHHHHHHHT----------------------

Foldseek 3Di:
DPFFAWDWQFAAPVGRDTDIDTDPVNVLQVVLQQVCCVVPQWGKAKGAHPVRHIDIDIDGDAPDCQQDFDDGPPDPPCPTDPSNDHYPCRGPHNVVNRVNHVVNVVCVVVVHPPDSPDPPPPPPPDDDDDDDD

Sequence (133 aa):
MSERMLHFMGPSRWDEVGAIVGDRVALLELRAAVDTALRTGAGGTYSFQSDGEPYALVVALEQDMHPVHTAYAAEKPRGRSLRETVPMRTVTNFNDGYRKALEFRDHLFRGDVIVPALSVEVMSGNAQSSHGA

pLDDT: mean 81.81, std 18.89, range [35.94, 98.06]

Radius of gyration: 19.19 Å; chains: 1; bounding box: 70×32×42 Å